Protein AF-A0A3M1ZJ11-F1 (afdb_monomer_lite)

Foldseek 3Di:
DDDDDDPVVCVVVVVPPCPDPPPPPDDDDDDDDPVVVVVVVVVVVVVVVVVQVVVQVVCVVVVHHGD

pLDDT: mean 87.45, std 12.9, range [55.31, 98.5]

Secondary structure (DSSP, 8-state):
------HHHHHHTTT-----S-S--PPPPPPP-HHHHHHHHHHHHHHHHHHHHHHHHHHHHTTPPP-

Structure (mmCIF, N/CA/C/O backbone):
data_AF-A0A3M1ZJ11-F1
#
_entry.id   AF-A0A3M1ZJ11-F1
#
loop_
_atom_site.group_PDB
_atom_site.id
_atom_site.type_symbol
_atom_site.label_atom_id
_atom_site.label_alt_id
_atom_site.label_comp_id
_atom_site.label_asym_id
_atom_site.label_entity_id
_atom_site.label_seq_id
_atom_site.pdbx_PDB_ins_code
_atom_site.Cartn_x
_atom_site.Cartn_y
_atom_site.Cartn_z
_atom_site.occupancy
_atom_site.B_iso_or_equiv
_atom_site.auth_seq_id
_atom_site.auth_comp_id
_atom_site.auth_asym_id
_atom_site.auth_atom_id
_atom_site.pdbx_PDB_model_num
ATOM 1 N N . PHE A 1 1 ? 35.948 -8.558 -18.610 1.00 61.66 1 PHE A N 1
ATOM 2 C CA . PHE A 1 1 ? 35.178 -8.669 -19.864 1.00 61.66 1 PHE A CA 1
ATOM 3 C C . PHE A 1 1 ? 35.895 -7.838 -20.917 1.00 61.66 1 PHE A C 1
ATOM 5 O O . PHE A 1 1 ? 36.220 -6.695 -20.621 1.00 61.66 1 PHE A O 1
ATOM 12 N N . SER A 1 2 ? 36.227 -8.415 -22.071 1.00 64.44 2 SER A N 1
ATOM 13 C CA . SER A 1 2 ? 36.886 -7.727 -23.189 1.00 64.44 2 SER A CA 1
ATOM 14 C C . SER A 1 2 ? 36.094 -7.990 -24.473 1.00 64.44 2 SER A C 1
ATOM 16 O O . SER A 1 2 ? 35.633 -9.108 -24.695 1.00 64.44 2 SER A O 1
ATOM 18 N N . ARG A 1 3 ? 35.899 -6.952 -25.295 1.00 75.50 3 ARG A N 1
ATOM 19 C CA . ARG A 1 3 ? 35.180 -7.003 -26.579 1.00 75.50 3 ARG A CA 1
ATOM 20 C C . ARG A 1 3 ? 36.121 -6.525 -27.679 1.00 75.50 3 ARG A C 1
ATOM 22 O O . ARG A 1 3 ? 36.749 -5.482 -27.528 1.00 75.50 3 ARG A O 1
ATOM 29 N N . ARG A 1 4 ? 36.214 -7.282 -28.773 1.00 81.06 4 ARG A N 1
ATOM 30 C CA . ARG A 1 4 ? 36.907 -6.843 -29.990 1.00 81.06 4 ARG A CA 1
ATOM 31 C C . ARG A 1 4 ? 35.971 -5.932 -30.785 1.00 81.06 4 ARG A C 1
ATOM 33 O O . ARG A 1 4 ? 34.818 -6.303 -30.989 1.00 81.06 4 ARG A O 1
ATOM 40 N N . VAL A 1 5 ? 36.474 -4.786 -31.224 1.00 80.38 5 VAL A N 1
ATOM 41 C CA . VAL A 1 5 ? 35.754 -3.796 -32.044 1.00 80.38 5 VAL A CA 1
ATOM 42 C C . VAL A 1 5 ? 36.441 -3.654 -33.404 1.00 80.38 5 VAL A C 1
ATOM 44 O O . VAL A 1 5 ? 37.617 -4.014 -33.524 1.00 80.38 5 VAL A O 1
ATOM 47 N N . SER A 1 6 ? 35.708 -3.223 -34.435 1.00 88.94 6 SER A N 1
ATOM 48 C CA . SER A 1 6 ? 36.272 -3.017 -35.778 1.00 88.94 6 SER A CA 1
ATOM 49 C C . SER A 1 6 ? 36.952 -1.650 -35.908 1.00 88.94 6 SER A C 1
ATOM 51 O O . SER A 1 6 ? 36.810 -0.784 -35.046 1.00 88.94 6 SER A O 1
ATOM 53 N N . MET A 1 7 ? 37.707 -1.456 -36.992 1.00 89.81 7 MET A N 1
ATOM 54 C CA . MET A 1 7 ? 38.334 -0.165 -37.288 1.00 89.81 7 MET A CA 1
ATOM 55 C C . MET A 1 7 ? 37.315 0.904 -37.690 1.00 89.81 7 MET A C 1
ATOM 57 O O . MET A 1 7 ? 37.549 2.074 -37.401 1.00 89.81 7 MET A O 1
ATOM 61 N N . GLU A 1 8 ? 36.189 0.523 -38.307 1.00 90.19 8 GLU A N 1
ATOM 62 C CA . GLU A 1 8 ? 35.115 1.475 -38.613 1.00 90.19 8 GLU A CA 1
ATOM 63 C C . GLU A 1 8 ? 34.521 2.064 -37.329 1.00 90.19 8 GLU A C 1
ATOM 65 O O . GLU A 1 8 ? 34.428 3.279 -37.203 1.00 90.19 8 GLU A O 1
ATOM 70 N N . GLU A 1 9 ? 34.227 1.222 -36.332 1.00 80.62 9 GLU A N 1
ATOM 71 C CA . GLU A 1 9 ? 33.687 1.661 -35.038 1.00 80.6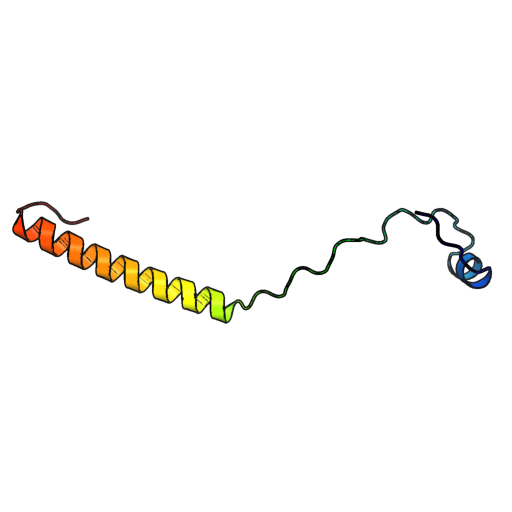2 9 GLU A CA 1
ATOM 72 C C . GLU A 1 9 ? 34.651 2.612 -34.308 1.00 80.62 9 GLU A C 1
ATOM 74 O O . GLU A 1 9 ? 34.230 3.584 -33.687 1.00 80.62 9 GLU A O 1
ATOM 79 N N . ILE A 1 10 ? 35.962 2.371 -34.404 1.00 82.81 10 ILE A N 1
ATOM 80 C CA . ILE A 1 10 ? 36.978 3.257 -33.817 1.00 82.81 10 ILE A CA 1
ATOM 81 C C . ILE A 1 10 ? 36.986 4.622 -34.519 1.00 82.81 10 ILE A C 1
ATOM 83 O O . ILE A 1 10 ? 37.099 5.649 -33.848 1.00 82.81 10 ILE A O 1
ATOM 87 N N . ALA A 1 11 ? 36.862 4.640 -35.848 1.00 88.06 11 ALA A N 1
ATOM 88 C CA . ALA A 1 11 ? 36.818 5.873 -36.627 1.00 88.06 11 ALA A CA 1
ATOM 89 C C . ALA A 1 11 ? 35.534 6.679 -36.363 1.00 88.06 11 ALA A C 1
ATOM 91 O O . ALA A 1 11 ? 35.608 7.897 -36.234 1.00 88.06 11 ALA A O 1
ATOM 92 N N . GLU A 1 12 ? 34.384 6.012 -36.217 1.00 84.00 12 GLU A N 1
ATOM 93 C CA . GLU A 1 12 ? 33.105 6.639 -35.841 1.00 84.00 12 GLU A CA 1
ATOM 94 C C . GLU A 1 12 ? 33.136 7.278 -34.444 1.00 84.00 12 GLU A C 1
ATOM 96 O O . GLU A 1 12 ? 32.413 8.236 -34.186 1.00 84.00 12 GLU A O 1
ATOM 101 N N . ASN A 1 13 ? 33.988 6.773 -33.547 1.00 78.62 13 ASN A N 1
ATOM 102 C CA . ASN A 1 13 ? 34.201 7.324 -32.207 1.00 78.62 13 ASN A CA 1
ATOM 103 C C . ASN A 1 13 ? 35.356 8.347 -32.157 1.00 78.62 13 ASN A C 1
ATOM 105 O O . ASN A 1 13 ? 35.955 8.537 -31.099 1.00 78.62 13 ASN A O 1
ATOM 109 N N . ASP A 1 14 ? 35.715 8.979 -33.281 1.00 86.19 14 ASP A N 1
ATOM 110 C CA . ASP A 1 14 ? 36.800 9.971 -33.388 1.00 86.19 14 ASP A CA 1
ATOM 111 C C . ASP A 1 14 ? 38.153 9.478 -32.837 1.00 86.19 14 ASP A C 1
ATOM 113 O O . ASP A 1 14 ? 38.940 10.241 -32.271 1.00 86.19 14 ASP A O 1
ATOM 117 N N . TYR A 1 15 ? 38.432 8.173 -32.960 1.00 85.75 15 TYR A N 1
ATOM 118 C CA . TYR A 1 15 ? 39.607 7.515 -32.369 1.00 85.75 15 TYR A CA 1
ATOM 119 C C . TYR A 1 15 ? 39.726 7.704 -30.846 1.00 85.75 15 TYR A C 1
ATOM 121 O O . TYR A 1 15 ? 40.787 7.481 -30.253 1.00 85.75 15 TYR A O 1
ATOM 129 N N . ASN A 1 16 ? 38.629 8.075 -30.187 1.00 78.94 16 ASN A N 1
ATOM 130 C CA . ASN A 1 16 ? 38.549 8.185 -28.747 1.00 78.94 16 ASN A CA 1
ATOM 131 C C . ASN A 1 16 ? 38.440 6.781 -28.140 1.00 78.94 16 ASN A C 1
ATOM 133 O O . ASN A 1 16 ? 37.369 6.189 -28.032 1.00 78.94 16 ASN A O 1
ATOM 137 N N . LEU A 1 17 ? 39.585 6.241 -27.719 1.00 75.12 17 LEU A N 1
ATOM 138 C CA . LEU A 1 17 ? 39.680 4.922 -27.084 1.00 75.12 17 LEU A CA 1
ATOM 139 C C . LEU A 1 17 ? 39.175 4.912 -25.632 1.00 75.12 17 LEU A C 1
ATOM 141 O O . LEU A 1 17 ? 39.220 3.870 -24.971 1.00 75.12 17 LEU A O 1
ATOM 145 N N . ASN A 1 18 ? 38.685 6.047 -25.121 1.00 69.69 18 ASN A N 1
ATOM 146 C CA . ASN A 1 18 ? 38.012 6.126 -23.832 1.00 69.69 18 ASN A CA 1
ATOM 147 C C . ASN A 1 18 ? 36.575 5.599 -23.963 1.00 69.69 18 ASN A C 1
ATOM 149 O O . ASN A 1 18 ? 35.589 6.324 -23.845 1.00 69.69 18 ASN A O 1
ATOM 153 N N . ILE A 1 19 ? 36.460 4.293 -24.201 1.00 58.25 19 ILE A N 1
ATOM 154 C CA . ILE A 1 19 ? 35.210 3.543 -24.068 1.00 58.25 19 ILE A CA 1
ATOM 155 C C . ILE A 1 19 ? 34.924 3.409 -22.579 1.00 58.25 19 ILE A C 1
ATOM 157 O O . ILE A 1 19 ? 35.215 2.401 -21.929 1.00 58.25 19 ILE A O 1
ATOM 161 N N . THR A 1 20 ? 34.416 4.494 -22.004 1.00 57.34 20 THR A N 1
ATOM 162 C CA . THR A 1 20 ? 33.982 4.515 -20.618 1.00 57.34 20 THR A CA 1
ATOM 163 C C . THR A 1 20 ? 33.039 3.338 -20.381 1.00 57.34 20 THR A C 1
ATOM 165 O O . THR A 1 20 ? 32.218 3.008 -21.235 1.00 57.34 20 THR A O 1
ATOM 168 N N . ARG A 1 21 ? 33.145 2.695 -19.214 1.00 55.81 21 ARG A N 1
ATOM 169 C CA . ARG A 1 21 ? 32.375 1.503 -18.797 1.00 55.81 21 ARG A CA 1
ATOM 170 C C . ARG A 1 21 ? 30.840 1.701 -18.748 1.00 55.81 21 ARG A C 1
ATOM 172 O O . ARG A 1 21 ? 30.148 0.908 -18.122 1.00 55.81 21 ARG A O 1
ATOM 179 N N . TYR A 1 22 ? 30.302 2.739 -19.382 1.00 55.31 22 TYR A N 1
ATOM 180 C CA . TYR A 1 22 ? 28.910 3.181 -19.355 1.00 55.31 22 TYR A CA 1
ATOM 181 C C . TYR A 1 22 ? 27.986 2.450 -20.329 1.00 55.31 22 TYR A C 1
ATOM 183 O O . TYR A 1 22 ? 26.908 2.953 -20.634 1.00 55.31 22 TYR A O 1
ATOM 191 N N . VAL A 1 23 ? 28.323 1.239 -20.776 1.00 60.34 23 VAL A N 1
ATOM 192 C CA . VAL A 1 23 ? 27.238 0.348 -21.191 1.00 60.34 23 VAL A CA 1
ATOM 193 C C . VAL A 1 23 ? 26.599 -0.124 -19.896 1.00 60.34 23 VAL A C 1
ATOM 195 O O . VAL A 1 23 ? 27.089 -1.054 -19.254 1.00 60.34 23 VAL A O 1
ATOM 198 N N . SER A 1 24 ? 25.566 0.599 -19.458 1.00 68.00 24 SER A N 1
ATOM 199 C CA . SER A 1 24 ? 24.746 0.191 -18.327 1.00 68.00 24 SER A CA 1
ATOM 200 C C . SER A 1 24 ? 24.319 -1.255 -18.562 1.00 68.00 24 SER A C 1
ATOM 202 O O . SER A 1 24 ? 23.582 -1.557 -19.495 1.00 68.00 24 SER A O 1
ATOM 204 N N . THR A 1 25 ? 24.827 -2.163 -17.732 1.00 68.38 25 THR A N 1
ATOM 205 C CA . THR A 1 25 ? 24.374 -3.560 -17.694 1.00 68.38 25 THR A CA 1
ATOM 206 C C . THR A 1 25 ? 23.085 -3.695 -16.886 1.00 68.38 25 THR A C 1
ATOM 208 O O . THR A 1 25 ? 22.638 -4.815 -16.629 1.00 68.38 25 THR A O 1
ATOM 211 N N . ALA A 1 26 ? 22.492 -2.567 -16.468 1.00 77.69 26 ALA A N 1
ATOM 212 C CA . ALA A 1 26 ? 21.211 -2.555 -15.795 1.00 77.69 26 ALA A CA 1
ATOM 213 C C . ALA A 1 26 ? 20.181 -3.189 -16.726 1.00 77.69 26 ALA A C 1
ATOM 215 O O . ALA A 1 26 ? 19.940 -2.729 -17.843 1.00 77.69 26 ALA A O 1
ATOM 216 N N . LYS A 1 27 ? 19.604 -4.291 -16.259 1.00 80.69 27 LYS A N 1
ATOM 217 C CA . LYS A 1 27 ? 18.445 -4.873 -16.915 1.00 80.69 27 LYS A CA 1
ATOM 218 C C . LYS A 1 27 ? 17.299 -3.866 -16.787 1.00 80.69 27 LYS A C 1
ATOM 220 O O . LYS A 1 27 ? 17.174 -3.274 -15.714 1.00 80.69 27 LYS A O 1
ATOM 225 N N . PRO A 1 28 ? 16.480 -3.679 -17.834 1.00 82.12 28 PRO A N 1
ATOM 226 C CA . PRO A 1 28 ? 15.239 -2.934 -17.700 1.00 82.12 28 PRO A CA 1
ATOM 227 C C . PRO A 1 28 ? 14.444 -3.505 -16.528 1.00 82.12 28 PRO A C 1
ATOM 229 O O . PRO A 1 28 ? 14.288 -4.727 -16.424 1.00 82.12 28 PRO A O 1
ATOM 232 N N . GLU A 1 29 ? 13.996 -2.636 -15.627 1.00 82.44 29 GLU A N 1
ATOM 233 C CA . GLU A 1 29 ? 13.055 -3.051 -14.595 1.00 82.44 29 GLU A CA 1
ATOM 234 C C . GLU A 1 29 ? 11.747 -3.491 -15.264 1.00 82.44 29 GLU A C 1
ATOM 236 O O . GLU A 1 29 ? 11.381 -2.954 -16.315 1.00 82.44 29 GLU A O 1
ATOM 241 N N . PRO A 1 30 ? 11.056 -4.497 -14.706 1.00 85.94 30 PRO A N 1
ATOM 242 C CA . PRO A 1 30 ? 9.754 -4.881 -15.219 1.00 85.94 30 PRO A CA 1
ATOM 243 C C . PRO A 1 30 ? 8.798 -3.688 -15.139 1.00 85.94 30 PRO A C 1
ATOM 245 O O . PRO A 1 30 ? 8.767 -2.971 -14.138 1.00 85.94 30 PRO A O 1
ATOM 248 N N . GLU A 1 31 ? 8.003 -3.497 -16.189 1.00 89.00 31 GLU A N 1
ATOM 249 C CA . GLU A 1 31 ? 6.957 -2.481 -16.178 1.00 89.00 31 GLU A CA 1
ATOM 250 C C . GLU A 1 31 ? 5.947 -2.778 -15.064 1.00 89.00 31 GLU A C 1
ATOM 252 O O . GLU A 1 31 ? 5.483 -3.909 -14.895 1.00 89.00 31 GLU A O 1
ATOM 257 N N . ILE A 1 32 ? 5.616 -1.746 -14.290 1.00 90.62 32 ILE A N 1
ATOM 258 C CA . ILE A 1 32 ? 4.639 -1.832 -13.208 1.00 90.62 32 ILE A CA 1
ATOM 259 C C . ILE A 1 32 ? 3.276 -1.421 -13.759 1.00 90.62 32 ILE A C 1
ATOM 261 O O . ILE A 1 32 ? 3.099 -0.294 -14.225 1.00 90.62 32 ILE A O 1
ATOM 265 N N . ASP A 1 33 ? 2.286 -2.305 -13.636 1.00 95.44 33 ASP A N 1
ATOM 266 C CA . ASP A 1 33 ? 0.892 -1.957 -13.901 1.00 95.44 33 ASP A CA 1
ATOM 267 C C . ASP A 1 33 ? 0.337 -1.096 -12.754 1.00 95.44 33 ASP A C 1
ATOM 2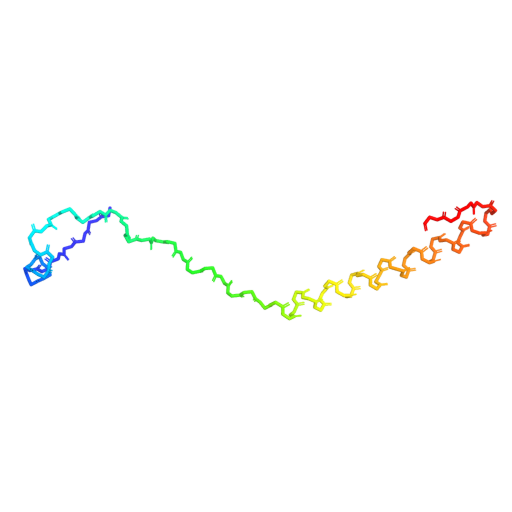69 O O . ASP A 1 33 ? -0.108 -1.588 -11.710 1.00 95.44 33 ASP A O 1
ATOM 273 N N . LEU A 1 34 ? 0.355 0.221 -12.960 1.00 95.88 34 LEU A N 1
ATOM 274 C CA . LEU A 1 34 ? -0.157 1.192 -11.995 1.00 95.88 34 LEU A CA 1
ATOM 275 C C . LEU A 1 34 ? -1.664 1.040 -11.738 1.00 95.88 34 LEU A C 1
ATOM 277 O O . LEU A 1 34 ? -2.118 1.348 -10.635 1.00 95.88 34 LEU A O 1
ATOM 281 N N . GLN A 1 35 ? -2.447 0.552 -12.708 1.00 96.69 35 GLN A N 1
ATOM 282 C CA . GLN A 1 35 ? -3.884 0.339 -12.517 1.00 96.69 35 GLN A CA 1
ATOM 283 C C . GLN A 1 35 ? -4.140 -0.858 -11.602 1.00 96.69 35 GLN A C 1
ATOM 285 O O . GLN A 1 35 ? -4.979 -0.777 -10.700 1.00 96.69 35 GLN A O 1
ATOM 290 N N . ALA A 1 36 ? -3.389 -1.948 -11.784 1.00 96.50 36 ALA A N 1
ATOM 291 C CA . ALA A 1 36 ? -3.456 -3.107 -10.898 1.00 96.50 36 ALA A CA 1
ATOM 292 C C . ALA A 1 36 ? -3.040 -2.749 -9.464 1.00 96.50 36 ALA A C 1
ATOM 294 O O . ALA A 1 36 ? -3.742 -3.108 -8.513 1.00 96.50 36 ALA A O 1
ATOM 295 N N . VAL A 1 37 ? -1.952 -1.985 -9.302 1.00 97.12 37 VAL A N 1
ATOM 296 C CA . VAL A 1 37 ? -1.508 -1.494 -7.987 1.00 97.12 37 VAL A CA 1
ATOM 297 C C . VAL A 1 37 ? -2.584 -0.621 -7.345 1.00 97.12 37 VAL A C 1
ATOM 299 O O . VAL A 1 37 ? -2.953 -0.851 -6.195 1.00 97.12 37 VAL A O 1
ATOM 302 N N . HIS A 1 38 ? -3.150 0.331 -8.091 1.00 97.44 38 HIS A N 1
ATOM 303 C CA . HIS A 1 38 ? -4.214 1.192 -7.580 1.00 97.44 38 HIS A CA 1
ATOM 3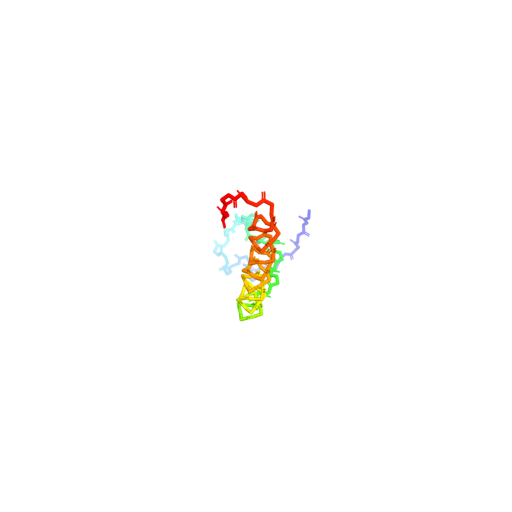04 C C . HIS A 1 38 ? -5.442 0.389 -7.129 1.00 97.44 38 HIS A C 1
ATOM 306 O O . HIS A 1 38 ? -5.955 0.602 -6.032 1.00 97.44 38 HIS A O 1
ATOM 312 N N . LYS A 1 39 ? -5.872 -0.597 -7.923 1.00 97.94 39 LYS A N 1
ATOM 313 C CA . LYS A 1 39 ? -6.982 -1.486 -7.558 1.00 97.94 39 LYS A CA 1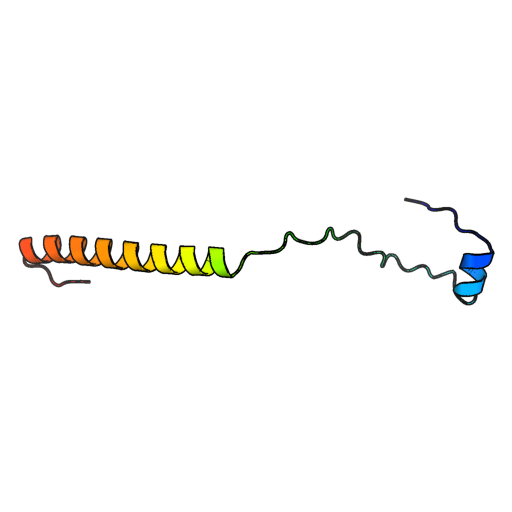
ATOM 314 C C . LYS A 1 39 ? -6.693 -2.267 -6.273 1.00 97.94 39 LYS A C 1
ATOM 316 O O . LYS A 1 39 ? -7.583 -2.394 -5.434 1.00 97.94 39 LYS A O 1
ATOM 321 N N . SER A 1 40 ? -5.464 -2.759 -6.105 1.00 97.88 40 SER A N 1
ATOM 322 C CA . SER A 1 40 ? -5.046 -3.439 -4.875 1.00 97.88 40 SER A CA 1
ATOM 323 C C . SER A 1 40 ? -5.111 -2.508 -3.664 1.00 97.88 40 SER A C 1
ATOM 325 O O . SER A 1 40 ? -5.569 -2.929 -2.606 1.00 97.88 40 SER A O 1
ATOM 327 N N . LEU A 1 41 ? -4.680 -1.251 -3.807 1.00 98.31 41 LEU A N 1
ATOM 328 C CA . LEU A 1 41 ? -4.736 -0.264 -2.724 1.00 98.31 41 LEU A CA 1
ATOM 329 C C . LEU A 1 41 ? -6.181 0.013 -2.297 1.00 98.31 41 LEU A C 1
ATOM 331 O O . LEU A 1 41 ? -6.490 -0.081 -1.113 1.00 98.31 41 LEU A O 1
ATOM 335 N N . VAL A 1 42 ? -7.084 0.235 -3.257 1.00 98.25 42 VAL A N 1
ATOM 336 C CA . VAL A 1 42 ? -8.514 0.454 -2.976 1.00 98.25 42 VAL A CA 1
ATOM 337 C C . VAL A 1 42 ? -9.135 -0.742 -2.243 1.00 98.25 42 VAL A C 1
ATOM 339 O O . VAL A 1 42 ? -9.904 -0.569 -1.299 1.00 98.25 42 VAL A O 1
ATOM 342 N N . GLN A 1 43 ? -8.791 -1.972 -2.632 1.00 98.31 43 GLN A N 1
ATOM 343 C CA . GLN A 1 43 ? -9.281 -3.177 -1.950 1.00 98.31 43 GLN A CA 1
ATOM 344 C C . GLN A 1 43 ? -8.761 -3.295 -0.511 1.00 98.31 43 GLN A C 1
ATOM 346 O O . GLN A 1 43 ? -9.499 -3.707 0.390 1.00 98.31 43 GLN A O 1
ATOM 351 N N . ILE A 1 44 ? -7.497 -2.931 -0.283 1.00 98.50 44 ILE A N 1
ATOM 352 C CA . ILE A 1 44 ? -6.901 -2.913 1.056 1.00 98.50 44 ILE A CA 1
ATOM 353 C C . ILE A 1 44 ? -7.610 -1.877 1.934 1.00 98.50 44 ILE A C 1
ATOM 355 O O . ILE A 1 44 ? -7.989 -2.206 3.056 1.00 98.50 44 ILE A O 1
ATOM 359 N N . GLU A 1 45 ? -7.865 -0.672 1.422 1.00 98.31 45 GLU A N 1
ATOM 360 C CA . GLU A 1 45 ? -8.594 0.375 2.152 1.00 98.31 45 GLU A CA 1
ATOM 361 C C . GLU A 1 45 ? -9.995 -0.082 2.573 1.00 98.31 45 GLU A C 1
ATOM 363 O O . GLU A 1 45 ? -10.363 0.046 3.742 1.00 98.31 45 GLU A O 1
ATOM 368 N N . GLN A 1 46 ? -10.745 -0.710 1.662 1.00 98.25 46 GLN A N 1
ATOM 369 C CA . GLN A 1 46 ? -12.062 -1.276 1.973 1.00 98.25 46 GLN A CA 1
ATOM 370 C C . GLN A 1 46 ? -11.985 -2.346 3.069 1.00 98.25 46 GLN A C 1
ATOM 372 O O . GLN A 1 46 ? -12.822 -2.387 3.972 1.00 98.25 46 GLN A O 1
ATOM 377 N N . THR A 1 47 ? -10.964 -3.203 3.016 1.00 98.38 47 THR A N 1
ATOM 378 C CA . THR A 1 47 ? -10.753 -4.257 4.018 1.00 98.38 47 THR A CA 1
ATOM 379 C C . THR A 1 47 ? -10.428 -3.660 5.389 1.00 98.38 47 THR A C 1
ATOM 381 O O . THR A 1 47 ? -10.961 -4.115 6.403 1.00 98.38 47 THR A O 1
ATOM 384 N N . ILE A 1 48 ? -9.594 -2.616 5.430 1.00 98.31 48 ILE A N 1
ATOM 385 C CA . ILE A 1 48 ? -9.255 -1.884 6.657 1.00 98.31 48 ILE A CA 1
ATOM 386 C C . ILE A 1 48 ? -10.509 -1.256 7.262 1.00 98.31 48 ILE A C 1
ATOM 388 O O . ILE A 1 48 ? -10.747 -1.393 8.463 1.00 98.31 48 ILE A O 1
ATOM 392 N N . GLU A 1 49 ? -11.337 -0.606 6.445 1.00 98.25 49 GLU A N 1
ATOM 393 C CA . GLU A 1 49 ? -12.566 0.024 6.919 1.00 98.25 49 GLU A CA 1
ATOM 394 C C . GLU A 1 49 ? -13.533 -1.0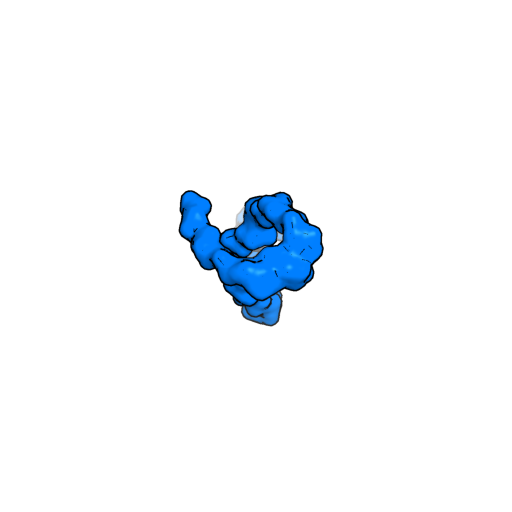09 7.514 1.00 98.25 49 GLU A C 1
ATOM 396 O O . GLU A 1 49 ? -14.033 -0.830 8.627 1.00 98.25 49 GLU A O 1
ATOM 401 N N . GLN A 1 50 ? -13.740 -2.133 6.823 1.00 98.25 50 GLN A N 1
ATOM 402 C CA . GLN A 1 50 ? -14.582 -3.226 7.309 1.00 98.25 50 GLN A CA 1
ATOM 403 C C . GLN A 1 50 ? -14.062 -3.811 8.627 1.00 98.25 50 GLN A C 1
ATOM 405 O O . GLN A 1 50 ? -14.839 -4.016 9.565 1.00 98.25 50 GLN A O 1
ATOM 410 N N . ALA A 1 51 ? -12.752 -4.051 8.723 1.00 98.12 51 ALA A N 1
ATOM 411 C CA . ALA A 1 51 ? -12.126 -4.561 9.937 1.00 98.12 51 ALA A CA 1
ATOM 412 C C . ALA A 1 51 ? -12.274 -3.576 11.105 1.00 98.12 51 ALA A C 1
ATOM 414 O O . ALA A 1 51 ? -12.635 -3.988 12.210 1.00 98.12 51 ALA A O 1
ATOM 415 N N . ARG A 1 52 ? -12.074 -2.275 10.858 1.00 97.94 52 ARG A N 1
ATOM 416 C CA . ARG A 1 52 ? -12.253 -1.219 11.863 1.00 97.94 52 ARG A CA 1
ATOM 417 C C . ARG A 1 52 ? -13.700 -1.127 12.337 1.00 97.94 52 ARG A C 1
ATOM 419 O O . ARG A 1 52 ? -13.946 -1.068 13.538 1.00 97.94 52 ARG A O 1
ATOM 426 N N . ASN A 1 53 ? -14.662 -1.188 11.419 1.00 98.19 53 ASN A N 1
ATOM 427 C CA . ASN A 1 53 ? -16.084 -1.171 11.763 1.00 98.19 53 ASN A CA 1
ATOM 428 C C . ASN A 1 53 ? -16.461 -2.379 12.630 1.00 98.19 53 ASN A C 1
ATOM 430 O O . ASN A 1 53 ? -17.150 -2.225 13.639 1.00 98.19 53 ASN A O 1
ATOM 434 N N . LYS A 1 54 ? -15.954 -3.569 12.289 1.00 98.25 54 LYS A N 1
ATOM 435 C CA . LYS A 1 54 ? -16.152 -4.782 13.091 1.00 98.25 54 LYS A CA 1
ATOM 436 C C . LYS A 1 54 ? -15.508 -4.666 14.476 1.00 98.25 54 LYS A C 1
ATOM 438 O O . LYS A 1 54 ? -16.131 -5.028 15.468 1.00 98.25 54 LYS A O 1
ATOM 443 N N . HIS A 1 55 ? -14.293 -4.131 14.555 1.00 98.12 55 HIS A N 1
ATOM 444 C CA . HIS A 1 55 ? -13.613 -3.878 15.823 1.00 98.12 55 HIS A CA 1
ATOM 445 C C . HIS A 1 55 ? -14.415 -2.917 16.712 1.00 98.12 55 HIS A C 1
ATOM 447 O O . HIS A 1 55 ? -14.664 -3.208 17.880 1.00 98.12 55 HIS A O 1
ATOM 453 N N . ASN A 1 56 ? -14.903 -1.814 16.142 1.00 98.31 56 ASN A N 1
ATOM 454 C CA . ASN A 1 56 ? -15.706 -0.830 16.864 1.00 98.31 56 ASN A CA 1
ATOM 455 C C . ASN A 1 56 ? -17.070 -1.377 17.303 1.00 98.31 56 ASN A C 1
ATOM 457 O O . ASN A 1 56 ? -17.573 -0.965 18.348 1.00 98.31 56 ASN A O 1
ATOM 461 N N . ALA A 1 57 ? -17.649 -2.331 16.567 1.00 98.31 57 ALA A N 1
ATOM 462 C CA . ALA A 1 57 ? -18.840 -3.046 17.018 1.00 98.31 57 ALA A CA 1
ATOM 463 C C . ALA A 1 57 ? -18.566 -3.824 18.319 1.00 98.31 57 ALA A C 1
ATOM 465 O O . ALA A 1 57 ? -19.319 -3.675 19.279 1.00 98.31 57 ALA A O 1
ATOM 466 N N . TYR A 1 58 ? -17.448 -4.554 18.398 1.00 98.25 58 TYR A N 1
ATOM 467 C CA . TYR A 1 58 ? -17.056 -5.255 19.626 1.00 98.25 58 TYR A CA 1
ATOM 468 C C . TYR A 1 58 ? -16.725 -4.301 20.776 1.00 98.25 58 TYR A C 1
ATOM 470 O O . TYR A 1 58 ? -17.137 -4.538 21.908 1.00 98.25 58 TYR A O 1
ATOM 478 N N . LEU A 1 59 ? -16.028 -3.191 20.508 1.00 98.38 59 LEU A N 1
ATOM 479 C CA . LEU A 1 59 ? -15.759 -2.184 21.541 1.00 98.38 59 LEU A CA 1
ATOM 480 C C . LEU A 1 59 ? -17.054 -1.604 22.113 1.00 98.38 59 LEU A C 1
ATOM 482 O O . LEU A 1 59 ? -17.178 -1.464 23.328 1.00 98.38 59 LEU A O 1
ATOM 486 N N . LYS A 1 60 ? -18.045 -1.338 21.255 1.00 97.69 60 LYS A N 1
ATOM 487 C CA . LYS A 1 60 ? -19.364 -0.863 21.679 1.00 97.69 60 LYS A CA 1
ATOM 488 C C . LYS A 1 60 ? -20.073 -1.872 22.582 1.00 97.69 60 LYS A C 1
ATOM 490 O O . LYS A 1 60 ? -20.658 -1.463 23.582 1.00 97.69 60 LYS A O 1
ATOM 495 N N . GLU A 1 61 ? -20.012 -3.163 22.260 1.00 97.62 61 GLU A N 1
ATOM 496 C CA . GLU A 1 61 ? -20.565 -4.233 23.108 1.00 97.62 61 GLU A CA 1
ATOM 497 C C . GLU A 1 61 ? -19.886 -4.294 24.486 1.00 97.62 61 GLU A C 1
ATOM 499 O O . GLU A 1 61 ? -20.537 -4.597 25.483 1.00 97.62 61 GLU A O 1
ATOM 504 N N . LEU A 1 62 ? -18.602 -3.936 24.558 1.00 97.81 62 LEU A N 1
ATOM 505 C CA . LEU A 1 62 ? -17.827 -3.861 25.800 1.00 97.81 62 LEU A CA 1
ATOM 506 C C . LEU A 1 62 ? -17.967 -2.519 26.543 1.00 97.81 62 LEU A C 1
ATOM 508 O O . LEU A 1 62 ? -17.3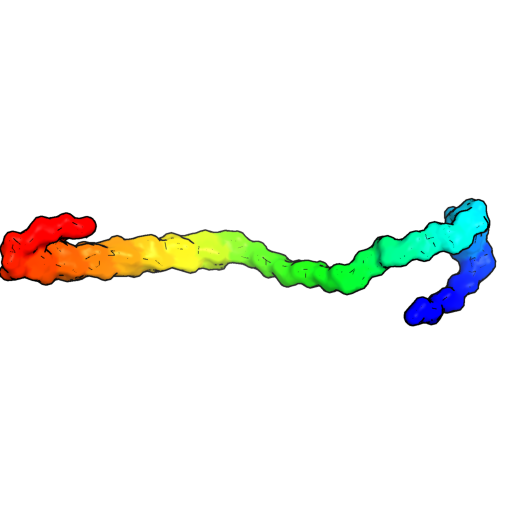67 -2.348 27.604 1.00 97.81 62 LEU A O 1
ATOM 512 N N . GLY A 1 63 ? -18.727 -1.558 26.007 1.00 97.38 63 GLY A N 1
ATOM 513 C CA . GLY A 1 63 ? -18.859 -0.216 26.585 1.00 97.38 63 GLY A CA 1
ATOM 514 C C . GLY A 1 63 ? -17.596 0.648 26.463 1.00 97.38 63 GLY A C 1
ATOM 515 O O . GLY A 1 63 ? -17.418 1.588 27.237 1.00 97.38 63 GLY A O 1
ATOM 516 N N . LEU A 1 64 ? -16.715 0.333 25.512 1.00 97.12 64 LEU A N 1
ATOM 517 C CA . LEU A 1 64 ? -15.455 1.032 25.260 1.00 97.12 64 LEU A CA 1
ATOM 518 C C . LEU A 1 64 ? -15.591 2.037 24.097 1.00 97.12 64 LEU A C 1
ATOM 520 O O . LEU A 1 64 ? -16.406 1.829 23.191 1.00 97.12 64 LEU A O 1
ATOM 524 N N . PRO A 1 65 ? -14.806 3.132 24.091 1.00 94.19 65 PRO A N 1
ATOM 525 C CA . PRO A 1 65 ? -14.822 4.105 23.000 1.00 94.19 65 PRO A CA 1
ATOM 526 C C . PRO A 1 65 ? -14.244 3.509 21.703 1.00 94.19 65 PRO A C 1
ATOM 528 O O . PRO A 1 65 ? -13.330 2.690 21.782 1.00 94.19 65 PRO A O 1
ATOM 531 N N . PRO A 1 66 ? -14.740 3.919 20.519 1.00 94.00 66 PRO A N 1
ATOM 532 C CA . PRO A 1 66 ? -14.263 3.424 19.227 1.00 94.00 66 PRO A CA 1
ATOM 533 C C . PRO A 1 66 ? -12.870 3.961 18.861 1.00 94.00 66 PRO A C 1
ATOM 535 O O . PRO A 1 66 ? -12.410 4.955 19.427 1.00 94.00 66 PRO A O 1
ATOM 538 N N . ILE A 1 67 ? -12.248 3.323 17.864 1.00 87.62 67 ILE A N 1
ATOM 539 C CA . ILE A 1 67 ? -10.957 3.699 17.262 1.00 87.62 67 ILE A CA 1
ATOM 540 C C . ILE A 1 67 ? -11.073 4.101 15.786 1.00 87.62 67 ILE A C 1
ATOM 542 O O . ILE A 1 67 ? -12.013 3.643 15.088 1.00 87.62 67 ILE A O 1
#

Sequence (67 aa):
FSRRVSMEEIAENDYNLNITRYVSTAKPEPEIDLQAVHKSLVQIEQTIEQARNKHNAYLKELGLPPI

Radius of gyration: 29.7 Å; chains: 1; bounding box: 60×19×65 Å